Protein AF-A0A0C2JN95-F1 (afdb_monomer)

Organism: Thelohanellus kitauei (NCBI:txid669202)

Solvent-accessible surfa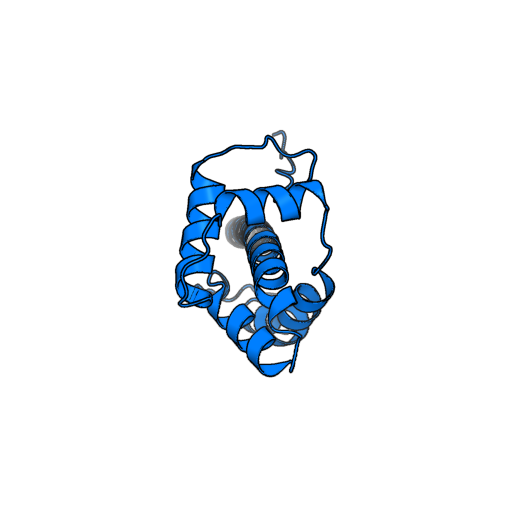ce area (backbone atoms only — not comparable to full-atom values): 8254 Å² total; per-residue (Å²): 133,89,80,71,80,72,63,64,84,44,83,83,34,79,79,78,54,66,67,57,58,52,48,56,52,49,54,48,45,64,73,64,72,56,91,64,95,53,53,67,59,49,54,52,47,41,46,75,65,61,66,84,37,57,67,62,41,52,51,46,36,66,76,58,48,43,69,61,37,37,40,79,90,73,74,39,76,45,96,51,76,77,71,78,50,60,61,72,55,51,55,52,51,68,71,63,76,60,63,77,85,52,46,66,57,37,50,55,37,37,49,38,52,46,56,50,52,48,53,54,47,54,54,51,48,56,50,55,59,53,51,63,64,71,79,109

Nearest PDB structures (foldseek):
  8vwi-assembly1_K  TM=1.973E-01  e=4.927E+00  Autographa californica multiple nucleopolyhedrovirus

Sequence (136 aa):
MYIGHIPFCSSSDELYLDNKIGHIESSLKQELNCYVKDLKGLILGYWKNQIDCTSHFEEWFSSVASPRIFDMNRCHLNDYELFFDVEPFADYLRNKSLPKESLPNMLISGECNLLKAMEDYWRARDFDQSNIFFDR

Foldseek 3Di:
DDPDPQQFLALPHPDDPVVLLVVLLVLLCVLVVDDDPCSVVVLVVCSVVVPDLVVLLVVCCVPPVVVQQADPVVRDGDPDPVLLHLVSSSVSVVVPPDDPVCSSSNSSNNNRVSVVVVVVSVVVVVVVVVVVVVVD

Secondary structure (DSSP, 8-state):
-------SS-TTS-S--HHHHHHHHHHHHHHH-S--TTHHHHHHHHHHHT---HHHHHHHIIIIIHHHHEETTTTEE---GGGG-SHHHHHHHHHTT--TTTHHHHHHHHHHHHHHHHHHHHHHHHHHHHHHTT--

Radius of gyration: 16.56 Å; Cα contacts (8 Å, |Δi|>4): 88; chains: 1; bounding box: 40×33×48 Å

Mean predicted aligned error: 8.92 Å

Structure (mmCIF, N/CA/C/O backbone):
data_AF-A0A0C2JN95-F1
#
_entry.id   AF-A0A0C2JN95-F1
#
loop_
_atom_site.group_PDB
_atom_site.id
_atom_site.type_symbol
_atom_site.label_atom_id
_atom_site.label_alt_id
_atom_site.label_comp_id
_atom_site.label_asym_id
_atom_site.label_entity_id
_atom_site.label_seq_id
_atom_site.pdbx_PDB_ins_code
_atom_site.Cartn_x
_atom_site.Cartn_y
_atom_site.Cartn_z
_atom_site.occupancy
_atom_site.B_iso_or_equiv
_atom_site.auth_seq_id
_atom_site.auth_comp_id
_atom_site.auth_asym_id
_atom_site.auth_atom_id
_atom_site.pdbx_PDB_model_num
ATOM 1 N N . MET A 1 1 ? 22.547 16.732 -5.645 1.00 34.06 1 MET A N 1
ATOM 2 C CA . MET A 1 1 ? 21.077 16.646 -5.556 1.00 34.06 1 MET A CA 1
ATOM 3 C C . MET A 1 1 ? 20.778 15.788 -4.340 1.00 34.06 1 MET A C 1
ATOM 5 O O . MET A 1 1 ? 21.164 14.629 -4.337 1.00 34.06 1 MET A O 1
ATOM 9 N N . TYR A 1 2 ? 20.287 16.386 -3.254 1.00 28.86 2 TYR A N 1
ATOM 10 C CA . TYR A 1 2 ? 19.982 15.649 -2.024 1.00 28.86 2 TYR A CA 1
ATOM 11 C C . TYR A 1 2 ? 18.704 14.850 -2.272 1.00 28.86 2 TYR A C 1
ATOM 13 O O . TYR A 1 2 ? 17.625 15.427 -2.374 1.00 28.86 2 TYR A O 1
ATOM 21 N N . ILE A 1 3 ? 18.847 13.539 -2.439 1.00 34.72 3 ILE A N 1
ATOM 22 C CA . ILE A 1 3 ? 17.717 12.622 -2.546 1.00 34.72 3 ILE A CA 1
ATOM 23 C C . ILE A 1 3 ? 17.321 12.330 -1.107 1.00 34.72 3 ILE A C 1
ATOM 25 O O . ILE A 1 3 ? 17.911 11.475 -0.449 1.00 34.72 3 ILE A O 1
ATOM 29 N N . GLY A 1 4 ? 16.409 13.141 -0.576 1.00 33.84 4 GLY A N 1
ATOM 30 C CA . GLY A 1 4 ? 15.804 12.842 0.709 1.00 33.84 4 GLY A CA 1
ATOM 31 C C . GLY A 1 4 ? 15.150 11.475 0.592 1.00 33.84 4 GLY A C 1
ATOM 32 O O . GLY A 1 4 ? 14.215 11.307 -0.187 1.00 33.84 4 GLY A O 1
ATOM 33 N N . HIS A 1 5 ? 15.648 10.495 1.347 1.00 41.03 5 HIS A N 1
ATOM 34 C CA . HIS A 1 5 ? 14.783 9.427 1.819 1.00 41.03 5 HIS A CA 1
ATOM 35 C C . HIS A 1 5 ? 13.615 10.144 2.482 1.00 41.03 5 HIS A C 1
ATOM 37 O O . HIS A 1 5 ? 13.783 10.692 3.565 1.00 41.03 5 HIS A O 1
ATOM 43 N N . ILE A 1 6 ? 12.481 10.236 1.794 1.00 43.94 6 ILE A N 1
ATOM 44 C CA . ILE A 1 6 ? 11.223 10.544 2.446 1.00 43.94 6 ILE A CA 1
ATOM 45 C C . ILE A 1 6 ? 10.929 9.237 3.163 1.00 43.94 6 ILE A C 1
ATOM 47 O O . ILE A 1 6 ? 10.631 8.241 2.499 1.00 43.94 6 ILE A O 1
ATOM 51 N N . PRO A 1 7 ? 11.137 9.151 4.482 1.00 49.94 7 PRO A N 1
ATOM 52 C CA . PRO A 1 7 ? 10.662 7.981 5.166 1.00 49.94 7 PRO A CA 1
ATOM 53 C C . PRO A 1 7 ? 9.127 8.091 5.053 1.00 49.94 7 PRO A C 1
ATOM 55 O O . PRO A 1 7 ? 8.545 9.178 5.094 1.00 49.94 7 PRO A O 1
ATOM 58 N N . PHE A 1 8 ? 8.490 7.005 4.635 1.00 55.59 8 PHE A N 1
ATOM 59 C CA . PHE A 1 8 ? 7.041 6.937 4.504 1.00 55.59 8 PHE A CA 1
ATOM 60 C C . PHE A 1 8 ? 6.553 6.030 5.619 1.00 55.59 8 PHE A C 1
ATOM 62 O O . PHE A 1 8 ? 7.009 4.894 5.744 1.00 55.59 8 PHE A O 1
ATOM 69 N N . CYS A 1 9 ? 5.639 6.552 6.429 1.00 62.09 9 CYS A N 1
ATOM 70 C CA . CYS A 1 9 ? 5.083 5.880 7.592 1.00 62.09 9 CYS A CA 1
ATOM 71 C C . CYS A 1 9 ? 6.123 5.463 8.642 1.00 62.09 9 CYS A C 1
ATOM 73 O O . CYS A 1 9 ? 5.986 4.413 9.271 1.00 62.09 9 CYS A O 1
ATOM 75 N N . SER A 1 10 ? 7.144 6.293 8.864 1.00 59.78 10 SER A N 1
ATOM 76 C CA . SER A 1 10 ? 8.044 6.162 10.009 1.00 59.78 10 SER A CA 1
ATOM 77 C C . SER A 1 10 ? 7.647 7.113 11.140 1.00 59.78 10 SER A C 1
ATOM 79 O O . SER A 1 10 ? 7.080 8.181 10.916 1.00 59.78 10 SER A O 1
ATOM 81 N N . SER A 1 11 ? 8.010 6.772 12.378 1.00 53.31 11 SER A N 1
ATOM 82 C CA . SER A 1 11 ? 7.839 7.674 13.530 1.00 53.31 11 SER A CA 1
ATOM 83 C C . SER A 1 11 ? 8.708 8.938 13.459 1.00 53.31 11 SER A C 1
ATOM 85 O O . SER A 1 11 ? 8.545 9.828 14.289 1.00 53.31 11 SER A O 1
ATOM 87 N N . SER A 1 12 ? 9.665 8.983 12.527 1.00 56.03 12 SER A N 1
ATOM 88 C CA . SER A 1 12 ? 10.545 10.127 12.259 1.00 56.03 12 SER A CA 1
ATOM 89 C C . SER A 1 12 ? 10.098 10.981 11.074 1.00 56.03 12 SER A C 1
ATOM 91 O O . SER A 1 12 ? 10.742 11.990 10.793 1.00 56.03 12 SER A O 1
ATOM 93 N N . ASP A 1 13 ? 9.026 10.597 10.379 1.00 57.53 13 ASP A N 1
ATOM 94 C CA . ASP A 1 13 ? 8.470 11.430 9.317 1.00 57.53 13 ASP A CA 1
ATOM 95 C C . ASP A 1 13 ? 7.938 12.712 9.937 1.00 57.53 13 ASP A C 1
ATOM 97 O O . ASP A 1 13 ? 7.442 12.703 11.070 1.00 57.53 13 ASP A O 1
ATOM 101 N N . GLU A 1 14 ? 7.983 13.811 9.182 1.00 55.91 14 GLU A N 1
ATOM 102 C CA . GLU A 1 14 ? 7.098 14.928 9.478 1.00 55.91 14 GLU A CA 1
ATOM 103 C C . GLU A 1 14 ? 5.669 14.384 9.418 1.00 55.91 14 GLU A C 1
ATOM 105 O O . GLU A 1 14 ? 5.070 14.209 8.352 1.00 55.91 14 GLU A O 1
ATOM 110 N N . LEU A 1 15 ? 5.149 14.049 10.602 1.00 49.97 15 LEU A N 1
ATOM 111 C CA . LEU A 1 15 ? 3.733 13.902 10.854 1.00 49.97 15 LEU A CA 1
ATOM 112 C C . LEU A 1 15 ? 3.083 15.076 10.116 1.00 49.97 15 LEU A C 1
ATOM 114 O O . LEU A 1 15 ? 3.486 16.216 10.331 1.00 49.97 15 LEU A O 1
ATOM 118 N N . TYR A 1 16 ? 2.089 14.811 9.275 1.00 54.97 16 TYR A N 1
ATOM 119 C CA . TYR A 1 16 ? 1.264 15.847 8.643 1.00 54.97 16 TYR A CA 1
ATOM 120 C C . TYR A 1 16 ? 1.814 16.492 7.367 1.00 54.97 16 TYR A C 1
ATOM 122 O O . TYR A 1 16 ? 1.946 17.708 7.256 1.00 54.97 16 TYR A O 1
ATOM 130 N N . LEU A 1 17 ? 1.884 15.698 6.303 1.00 57.94 17 LEU A N 1
ATOM 131 C CA . LEU A 1 17 ? 1.261 16.183 5.076 1.00 57.94 17 LEU A CA 1
ATOM 132 C C . LEU A 1 17 ? -0.192 15.678 5.084 1.00 57.94 17 LEU A C 1
ATOM 134 O O . LEU A 1 17 ? -0.435 14.485 4.909 1.00 57.94 17 LEU A O 1
ATOM 138 N N . ASP A 1 18 ? -1.155 16.568 5.360 1.00 61.84 18 ASP A N 1
ATOM 139 C CA . ASP A 1 18 ? -2.596 16.249 5.467 1.00 61.84 18 ASP A CA 1
ATOM 140 C C . ASP A 1 18 ? -3.126 15.464 4.253 1.00 61.84 18 ASP A C 1
ATOM 142 O O . ASP A 1 18 ? -4.036 14.643 4.378 1.00 61.84 18 ASP A O 1
ATOM 146 N N . ASN A 1 19 ? -2.514 15.658 3.082 1.00 68.06 19 ASN A N 1
ATOM 147 C CA . ASN A 1 19 ? -2.844 14.916 1.869 1.00 68.06 19 ASN A CA 1
ATOM 148 C C . ASN A 1 19 ? -2.567 13.400 1.983 1.00 68.06 19 ASN A C 1
ATOM 150 O O . ASN A 1 19 ? -3.335 12.614 1.435 1.00 68.06 19 ASN 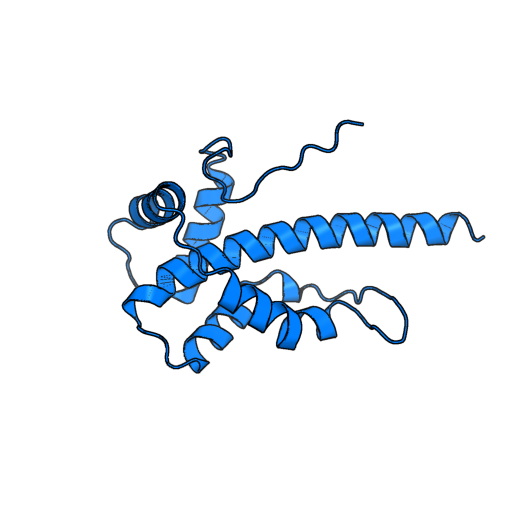A O 1
ATOM 154 N N . LYS A 1 20 ? -1.532 12.970 2.719 1.00 68.69 20 LYS A N 1
ATOM 155 C CA . LYS A 1 20 ? -1.166 11.554 2.884 1.00 68.69 20 LYS A CA 1
ATOM 156 C C . LYS A 1 20 ? -2.145 10.835 3.802 1.00 68.69 20 LYS A C 1
ATOM 158 O O . LYS A 1 20 ? -2.598 9.744 3.476 1.00 68.69 20 LYS A O 1
ATOM 163 N N . ILE A 1 21 ? -2.515 11.472 4.917 1.00 72.88 21 ILE A N 1
ATOM 164 C CA . ILE A 1 21 ? -3.567 10.951 5.803 1.00 72.88 21 ILE A CA 1
ATOM 165 C C . ILE A 1 21 ? -4.878 10.856 5.022 1.00 72.88 21 ILE A C 1
ATOM 167 O O . ILE A 1 21 ? -5.529 9.821 5.070 1.00 72.88 21 ILE A O 1
ATOM 171 N N . GLY A 1 22 ? -5.228 11.889 4.250 1.00 75.88 22 GLY A N 1
ATOM 172 C CA . GLY A 1 22 ? -6.431 11.879 3.419 1.00 75.88 22 GLY A CA 1
ATOM 173 C C . GLY A 1 22 ? -6.467 10.734 2.402 1.00 75.88 22 GLY A C 1
ATOM 174 O O . GLY A 1 22 ? -7.523 10.132 2.214 1.00 75.88 22 GLY A O 1
ATOM 175 N N . HIS A 1 23 ? -5.328 10.399 1.787 1.00 76.25 23 HIS A N 1
ATOM 176 C CA . HIS A 1 23 ? -5.228 9.267 0.862 1.00 76.25 23 HIS A CA 1
ATOM 177 C C . HIS A 1 23 ? -5.471 7.932 1.574 1.00 76.25 23 HIS A C 1
ATOM 179 O O . HIS A 1 23 ? -6.420 7.236 1.228 1.00 76.25 23 HIS A O 1
ATOM 185 N N . ILE A 1 24 ? -4.719 7.649 2.646 1.00 77.00 24 ILE A N 1
ATOM 186 C CA . ILE A 1 24 ? -4.873 6.421 3.446 1.00 77.00 24 ILE A CA 1
ATOM 187 C C . ILE A 1 24 ? -6.306 6.306 3.991 1.00 77.00 24 ILE A C 1
ATOM 189 O O . ILE A 1 24 ? -6.909 5.236 3.962 1.00 77.00 24 ILE A O 1
ATOM 193 N N . GLU A 1 25 ? -6.893 7.410 4.462 1.00 80.50 25 GLU A N 1
ATOM 194 C CA . GLU A 1 25 ? -8.284 7.436 4.915 1.00 80.50 25 GLU A CA 1
ATOM 195 C C . GLU A 1 25 ? -9.274 7.081 3.800 1.00 80.50 25 GLU A C 1
ATOM 197 O O . GLU A 1 25 ? -10.256 6.383 4.062 1.00 80.50 25 GLU A O 1
ATOM 202 N N . SER A 1 26 ? -9.057 7.580 2.580 1.00 81.44 26 SER A N 1
ATOM 203 C CA . SER A 1 26 ? -9.905 7.279 1.425 1.00 81.44 26 SER A CA 1
ATOM 204 C C . SER A 1 26 ? -9.817 5.801 1.056 1.00 81.44 26 SER A C 1
ATOM 206 O O . SER A 1 26 ? -10.857 5.147 0.960 1.00 81.44 26 SER A O 1
ATOM 208 N N . SER A 1 27 ? -8.598 5.273 0.940 1.00 80.81 27 SER A N 1
ATOM 209 C CA . SER A 1 27 ? -8.326 3.865 0.642 1.00 80.81 27 SER A CA 1
ATOM 210 C C . SER A 1 27 ? -8.971 2.952 1.691 1.00 80.81 27 SER A C 1
ATOM 212 O O . SER A 1 27 ? -9.741 2.052 1.366 1.00 80.81 27 SER A O 1
ATOM 214 N N . LEU A 1 28 ? -8.792 3.245 2.983 1.00 82.88 28 LEU A N 1
ATOM 215 C CA . LEU A 1 28 ? -9.397 2.456 4.063 1.00 82.88 28 LEU A CA 1
ATOM 216 C C . LEU A 1 28 ? -10.926 2.510 4.074 1.00 82.88 28 LEU A C 1
ATOM 218 O O . LEU A 1 28 ? -11.563 1.500 4.367 1.00 82.88 28 LEU A O 1
ATOM 222 N N . LYS A 1 29 ? -11.536 3.664 3.779 1.00 83.94 29 LYS A N 1
ATOM 223 C CA . LYS A 1 29 ? -13.003 3.778 3.695 1.00 83.94 29 LYS A CA 1
ATOM 224 C C . LYS A 1 29 ? -13.567 2.919 2.569 1.00 83.94 29 LYS A C 1
ATOM 226 O O . LYS A 1 29 ? -14.616 2.306 2.764 1.00 83.94 29 LYS A O 1
ATOM 231 N N . GLN A 1 30 ? -12.883 2.881 1.428 1.00 84.56 30 GLN A N 1
ATOM 232 C CA . GLN A 1 30 ? -13.258 2.039 0.295 1.00 84.56 30 GLN A CA 1
ATOM 233 C C . GLN A 1 30 ? -13.123 0.556 0.662 1.00 84.56 30 GLN A C 1
ATOM 235 O O . GLN A 1 30 ? -14.093 -0.192 0.544 1.00 84.56 30 GLN A O 1
ATOM 240 N N . GLU A 1 31 ? -11.985 0.152 1.229 1.00 85.62 31 GLU A N 1
ATOM 241 C CA . GLU A 1 31 ? -11.693 -1.264 1.477 1.00 85.62 31 GLU A CA 1
ATOM 242 C C . GLU A 1 31 ? -12.434 -1.876 2.667 1.00 85.62 31 GLU A C 1
ATOM 244 O O . GLU A 1 31 ? -12.824 -3.048 2.642 1.00 85.62 31 GLU A O 1
ATOM 249 N N . LEU A 1 32 ? -12.624 -1.118 3.745 1.00 80.94 32 LEU A N 1
ATOM 250 C CA . LEU A 1 32 ? -13.311 -1.634 4.927 1.00 80.94 32 LEU A CA 1
ATOM 251 C C . LEU A 1 32 ? -14.829 -1.676 4.735 1.00 80.94 32 LEU A C 1
ATOM 253 O O . LEU A 1 32 ? -15.503 -2.399 5.473 1.00 80.94 32 LEU A O 1
ATOM 257 N N . ASN A 1 33 ? -15.363 -0.908 3.774 1.00 81.31 33 ASN A N 1
ATOM 258 C CA . ASN A 1 33 ? -16.794 -0.760 3.499 1.00 81.31 33 ASN A CA 1
ATOM 259 C C . ASN A 1 33 ? -17.629 -0.573 4.788 1.00 81.31 33 ASN A C 1
ATOM 261 O O . ASN A 1 33 ? -18.730 -1.105 4.943 1.00 81.31 33 ASN A O 1
ATOM 265 N N . CYS A 1 34 ? -17.059 0.124 5.776 1.00 75.94 34 CYS A N 1
ATOM 266 C CA . CYS A 1 34 ? -17.648 0.305 7.095 1.00 75.94 34 CYS A CA 1
ATOM 267 C C . CYS A 1 34 ? -17.256 1.656 7.701 1.00 75.94 34 CYS A C 1
ATOM 269 O O . CYS A 1 34 ? -16.293 2.306 7.290 1.00 75.94 34 CYS A O 1
ATOM 271 N N . TYR A 1 35 ? -18.031 2.096 8.693 1.00 77.69 35 TYR A N 1
ATOM 272 C CA . TYR A 1 35 ? -17.753 3.335 9.407 1.00 77.69 35 TYR A CA 1
ATOM 273 C C . TYR A 1 35 ? -16.744 3.097 10.536 1.00 77.69 35 TYR A C 1
ATOM 275 O O . TYR A 1 35 ? -17.043 2.414 11.517 1.00 77.69 35 TYR A O 1
ATOM 283 N N . VAL A 1 36 ? -15.569 3.718 10.426 1.00 76.94 36 VAL A N 1
ATOM 284 C CA . VAL A 1 36 ? -14.571 3.771 11.501 1.00 76.94 36 VAL A CA 1
ATOM 285 C C . VAL A 1 36 ? -14.751 5.081 12.270 1.00 76.94 36 VAL A C 1
ATOM 287 O O . VAL A 1 36 ? -14.500 6.161 11.738 1.00 76.94 36 VAL A O 1
ATOM 290 N N . LYS A 1 37 ? -15.195 4.981 13.532 1.00 77.44 37 LYS A N 1
ATOM 291 C CA . LYS A 1 37 ? -15.568 6.122 14.395 1.00 77.44 37 LYS A CA 1
ATOM 292 C C . LYS A 1 37 ? -14.458 7.164 14.568 1.00 77.44 37 LYS A C 1
ATOM 294 O O . LYS A 1 37 ? -14.757 8.348 14.681 1.00 77.44 37 LYS A O 1
ATOM 299 N N . ASP A 1 38 ? -13.205 6.721 14.586 1.00 84.56 38 ASP A N 1
ATOM 300 C CA . ASP A 1 38 ? -12.022 7.578 14.674 1.00 84.56 38 ASP A CA 1
ATOM 301 C C . ASP A 1 38 ? -10.902 7.024 13.781 1.00 84.56 38 ASP A C 1
ATOM 303 O O . ASP A 1 38 ? -9.916 6.453 14.247 1.00 84.56 38 ASP A O 1
ATOM 307 N N . LEU A 1 39 ? -11.103 7.118 12.462 1.00 82.62 39 LEU A N 1
ATOM 308 C CA . LEU A 1 39 ? -10.144 6.608 11.476 1.00 82.62 39 LEU A CA 1
ATOM 309 C C . LEU A 1 39 ? -8.789 7.318 11.577 1.00 82.62 39 LEU A C 1
ATOM 311 O O . LEU A 1 39 ? -7.747 6.670 11.530 1.00 82.62 39 LEU A O 1
ATOM 315 N N . LYS A 1 40 ? -8.805 8.638 11.788 1.00 83.50 40 LYS A N 1
ATOM 316 C CA . LYS A 1 40 ? -7.590 9.432 11.973 1.00 83.50 40 LYS A CA 1
ATOM 317 C C . LYS A 1 40 ? -6.826 8.990 13.221 1.00 83.50 40 LYS A C 1
ATOM 319 O O . LYS A 1 40 ? -5.619 8.779 13.148 1.00 83.50 40 LYS A O 1
ATOM 324 N N . GLY A 1 41 ? -7.513 8.802 14.349 1.00 83.06 41 GLY A N 1
ATOM 325 C CA . GLY A 1 41 ? -6.913 8.282 15.576 1.00 83.06 41 GLY A CA 1
ATOM 326 C C . GLY A 1 41 ? -6.354 6.869 15.417 1.00 83.06 41 GLY A C 1
ATOM 327 O O . GLY A 1 41 ? -5.284 6.585 15.952 1.00 83.06 41 GLY A O 1
ATOM 328 N N . LEU A 1 42 ? -7.009 6.007 14.630 1.00 82.88 42 LEU A N 1
ATOM 329 C CA . LEU A 1 42 ? -6.499 4.675 14.293 1.00 82.88 42 LEU A CA 1
ATOM 330 C C . LEU A 1 42 ? -5.181 4.753 13.505 1.00 82.88 42 LEU A C 1
ATOM 332 O O . LEU A 1 42 ? -4.208 4.108 13.891 1.00 82.88 42 LEU A O 1
ATOM 336 N N . ILE A 1 43 ? -5.126 5.576 12.452 1.00 79.81 43 ILE A N 1
ATOM 337 C CA . ILE A 1 43 ? -3.919 5.781 11.631 1.00 79.81 43 ILE A CA 1
ATOM 338 C C . ILE A 1 43 ? -2.775 6.349 12.485 1.00 79.81 43 ILE A C 1
ATOM 340 O O . ILE A 1 43 ? -1.662 5.823 12.479 1.00 79.81 43 ILE A O 1
ATOM 344 N N . LEU A 1 44 ? -3.054 7.383 13.286 1.00 80.44 44 LEU A N 1
ATOM 345 C CA . LEU A 1 44 ? -2.065 7.976 14.191 1.00 80.44 44 LEU A CA 1
ATOM 346 C C . LEU A 1 44 ? -1.597 6.981 15.264 1.00 80.44 44 LEU A C 1
ATOM 348 O O . LEU A 1 44 ? -0.419 6.957 15.623 1.00 80.44 44 LEU A O 1
ATOM 352 N N . GLY A 1 45 ? -2.506 6.146 15.768 1.00 81.00 45 GLY A N 1
ATOM 353 C CA . GLY A 1 45 ? -2.204 5.075 16.710 1.00 81.00 45 GLY A CA 1
ATOM 354 C C . GLY A 1 45 ? -1.282 4.017 16.107 1.00 81.00 45 GLY A C 1
ATOM 355 O O . GLY A 1 45 ? -0.320 3.618 16.762 1.00 81.00 45 GLY A O 1
ATOM 356 N N . TYR A 1 46 ? -1.522 3.612 14.857 1.00 78.25 46 TYR A N 1
ATOM 357 C CA . TYR A 1 46 ? -0.641 2.706 14.119 1.00 78.25 46 TYR A CA 1
ATOM 358 C C . TYR A 1 46 ? 0.782 3.272 14.026 1.00 78.25 46 TYR A C 1
ATOM 360 O O . TYR A 1 46 ? 1.732 2.595 14.415 1.00 78.25 46 TYR A O 1
ATOM 368 N N . TRP A 1 47 ? 0.942 4.530 13.602 1.00 75.69 47 TRP A N 1
ATOM 369 C CA . TRP A 1 47 ? 2.269 5.147 13.467 1.00 75.69 47 TRP A CA 1
ATOM 370 C C . TRP A 1 47 ? 2.994 5.313 14.798 1.00 75.69 47 TRP A C 1
ATOM 372 O O . TRP A 1 47 ? 4.199 5.083 14.879 1.00 75.69 47 TRP A O 1
ATOM 382 N N . LYS A 1 48 ? 2.265 5.669 15.860 1.00 73.56 48 LYS A N 1
ATOM 383 C CA . LYS A 1 48 ? 2.839 5.783 17.204 1.00 73.56 48 LYS A CA 1
ATOM 384 C C . LYS A 1 48 ? 3.318 4.434 17.743 1.00 73.56 48 LYS A C 1
ATOM 386 O O . LYS A 1 48 ? 4.322 4.390 18.447 1.00 73.56 48 LYS A O 1
ATOM 391 N N . ASN A 1 49 ? 2.592 3.362 17.435 1.00 70.44 49 ASN A N 1
ATOM 392 C CA . ASN A 1 49 ? 2.846 2.030 17.981 1.00 70.44 49 ASN A CA 1
ATOM 393 C C . ASN A 1 49 ? 3.683 1.132 17.058 1.00 70.44 49 ASN A C 1
ATOM 395 O O . ASN A 1 49 ? 4.001 0.021 17.467 1.00 70.44 49 ASN A O 1
ATOM 399 N N . GLN A 1 50 ? 4.022 1.596 15.847 1.00 66.81 50 GLN A N 1
ATOM 400 C CA . GLN A 1 50 ? 4.783 0.859 14.831 1.00 66.81 50 GLN A CA 1
ATOM 401 C C . GLN A 1 50 ? 4.331 -0.599 14.692 1.00 66.81 50 GLN A C 1
ATOM 403 O O . GLN A 1 50 ? 5.122 -1.530 14.833 1.00 66.81 50 GLN A O 1
ATOM 408 N N . ILE A 1 51 ? 3.034 -0.809 14.463 1.00 67.44 51 ILE A N 1
ATOM 409 C CA . ILE A 1 51 ? 2.518 -2.165 14.269 1.00 67.44 51 ILE A CA 1
ATOM 410 C C . ILE A 1 51 ? 3.108 -2.702 12.963 1.00 67.44 51 ILE A C 1
ATOM 412 O O . ILE A 1 51 ? 2.664 -2.342 11.879 1.00 67.44 51 ILE A O 1
ATOM 416 N N . ASP A 1 52 ? 4.127 -3.548 13.063 1.00 68.69 52 ASP A N 1
ATOM 417 C CA . ASP A 1 52 ? 4.789 -4.108 11.894 1.00 68.69 52 ASP A CA 1
ATOM 418 C C . ASP A 1 52 ? 3.912 -5.196 11.262 1.00 68.69 52 ASP A C 1
ATOM 420 O O . ASP A 1 52 ? 3.740 -6.288 11.804 1.00 68.69 52 ASP A O 1
ATOM 424 N N . CYS A 1 53 ? 3.311 -4.872 10.119 1.00 71.00 53 CYS A N 1
ATOM 425 C CA . CYS A 1 53 ? 2.596 -5.817 9.261 1.00 71.00 53 CYS A CA 1
ATOM 426 C C . CYS A 1 53 ? 3.301 -5.984 7.903 1.00 71.00 53 CYS A C 1
ATOM 428 O O . CYS A 1 53 ? 2.694 -6.472 6.946 1.00 71.00 53 CYS A O 1
ATOM 430 N N . THR A 1 54 ? 4.582 -5.604 7.824 1.00 80.06 54 THR A N 1
ATOM 431 C CA . THR A 1 54 ? 5.379 -5.571 6.589 1.00 80.06 54 THR A CA 1
ATOM 432 C C . THR A 1 54 ? 5.521 -6.954 5.968 1.00 80.06 54 THR A C 1
ATOM 434 O O . THR A 1 54 ? 5.467 -7.085 4.751 1.00 80.06 54 THR A O 1
ATOM 437 N N . SER A 1 55 ? 5.588 -8.009 6.783 1.00 85.44 55 SER A N 1
ATOM 438 C CA . SER A 1 55 ? 5.740 -9.390 6.305 1.00 85.44 55 SER A CA 1
ATOM 439 C C . SER A 1 55 ? 4.634 -9.833 5.341 1.00 85.44 55 SER A C 1
ATOM 441 O O . SER A 1 55 ? 4.910 -10.498 4.344 1.00 85.44 55 SER A O 1
ATOM 443 N N . HIS A 1 56 ? 3.380 -9.437 5.583 1.00 86.12 56 HIS A N 1
ATOM 444 C CA . HIS A 1 56 ? 2.278 -9.762 4.675 1.00 86.12 56 HIS A CA 1
ATOM 445 C C . HIS A 1 56 ? 2.365 -8.992 3.363 1.00 86.12 56 HIS A C 1
ATOM 447 O O . HIS A 1 56 ? 2.029 -9.546 2.314 1.00 86.12 56 HIS A O 1
ATOM 453 N N . PHE A 1 57 ? 2.816 -7.739 3.422 1.00 87.94 57 PHE A N 1
ATOM 454 C CA . PHE A 1 57 ? 3.057 -6.946 2.228 1.00 87.94 57 PHE A CA 1
ATOM 455 C C . PHE A 1 57 ? 4.209 -7.526 1.408 1.00 87.94 57 PHE A C 1
ATOM 457 O O . PHE A 1 57 ? 4.043 -7.720 0.214 1.00 87.94 57 PHE A O 1
ATOM 464 N N . GLU A 1 58 ? 5.345 -7.859 2.023 1.00 88.75 58 GLU A N 1
ATOM 465 C CA . GLU A 1 58 ? 6.498 -8.452 1.332 1.00 88.75 58 GLU A CA 1
ATOM 466 C C . GLU A 1 58 ? 6.141 -9.782 0.663 1.00 88.75 58 GLU A C 1
ATOM 468 O O . GLU A 1 58 ? 6.527 -10.039 -0.482 1.00 88.75 58 GLU A O 1
ATOM 473 N N . GLU A 1 59 ? 5.357 -10.617 1.346 1.00 90.81 59 GLU A N 1
ATOM 474 C CA . GLU A 1 59 ? 4.864 -11.871 0.785 1.00 90.81 59 GLU A CA 1
ATOM 475 C C . GLU A 1 59 ? 3.964 -11.619 -0.433 1.00 90.81 59 GLU A C 1
ATOM 477 O O . GLU A 1 59 ? 4.179 -12.208 -1.493 1.00 90.81 59 GLU A O 1
ATOM 482 N N . TRP A 1 60 ? 2.985 -10.718 -0.323 1.00 90.88 60 TRP A N 1
ATOM 483 C CA . TRP A 1 60 ? 2.121 -10.350 -1.448 1.00 90.88 60 TRP A CA 1
ATOM 484 C C . TRP A 1 60 ? 2.912 -9.725 -2.600 1.00 90.88 60 TRP A C 1
ATOM 486 O O . TRP A 1 60 ? 2.729 -10.091 -3.761 1.00 90.88 60 TRP A O 1
ATOM 496 N N . PHE A 1 61 ? 3.821 -8.808 -2.288 1.00 88.50 61 PHE A N 1
ATOM 497 C CA . PHE A 1 61 ? 4.595 -8.081 -3.276 1.00 88.50 61 PHE A CA 1
ATOM 498 C C . PHE A 1 61 ? 5.484 -9.037 -4.066 1.00 88.50 61 PHE A C 1
ATOM 500 O O . PHE A 1 61 ? 5.467 -9.020 -5.291 1.00 88.50 61 PHE A O 1
ATOM 507 N N . SER A 1 62 ? 6.208 -9.928 -3.389 1.00 88.44 62 SER A N 1
ATOM 508 C CA . SER A 1 62 ? 7.076 -10.908 -4.049 1.00 88.44 62 SER A CA 1
ATOM 509 C C . SER A 1 62 ? 6.304 -11.946 -4.869 1.00 88.44 62 SER A C 1
ATOM 511 O O . SER A 1 62 ? 6.735 -12.295 -5.967 1.00 88.44 62 SER A O 1
ATOM 513 N N . SER A 1 63 ? 5.165 -12.432 -4.367 1.00 87.56 63 SER A N 1
ATOM 514 C CA . SER A 1 63 ? 4.422 -13.532 -4.998 1.00 87.56 63 SER A CA 1
ATOM 515 C C . SER A 1 63 ? 3.400 -13.091 -6.048 1.00 87.56 63 SER A C 1
ATOM 517 O O . SER A 1 63 ? 3.095 -13.863 -6.957 1.00 87.56 63 SER A O 1
ATOM 519 N N . VAL A 1 64 ? 2.869 -11.869 -5.943 1.00 86.69 64 VAL A N 1
ATOM 520 C CA . VAL A 1 64 ? 1.760 -11.384 -6.779 1.00 86.69 64 VAL A CA 1
ATOM 521 C C . VAL A 1 64 ? 2.140 -10.138 -7.570 1.00 86.69 64 VAL A C 1
ATOM 523 O O . VAL A 1 64 ? 1.952 -10.124 -8.787 1.00 86.69 64 VAL A O 1
ATOM 526 N N . ALA A 1 65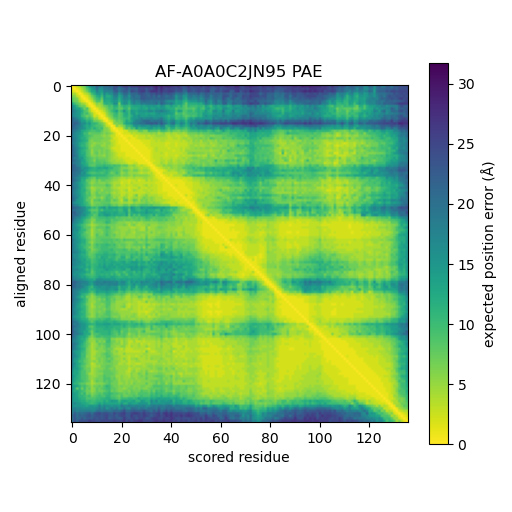 ? 2.636 -9.090 -6.907 1.00 85.75 65 ALA A N 1
ATOM 527 C CA . ALA A 1 65 ? 2.807 -7.780 -7.539 1.00 85.75 65 ALA A CA 1
ATOM 528 C C . ALA A 1 65 ? 4.070 -7.704 -8.413 1.00 85.75 65 ALA A C 1
ATOM 530 O O . ALA A 1 65 ? 3.993 -7.366 -9.592 1.00 85.75 65 ALA A O 1
ATOM 531 N N . SER A 1 66 ? 5.225 -8.078 -7.863 1.00 85.25 66 SER A N 1
ATOM 532 C CA . SER A 1 66 ? 6.539 -7.989 -8.507 1.00 85.25 66 SER A CA 1
ATOM 533 C C . SER A 1 66 ? 6.598 -8.700 -9.868 1.00 85.25 66 SER A C 1
ATOM 535 O O . SER A 1 66 ? 7.003 -8.053 -10.832 1.00 85.25 66 SER A O 1
ATOM 537 N N . PRO A 1 67 ? 6.085 -9.938 -10.043 1.00 85.06 67 PRO A N 1
ATOM 538 C CA . PRO A 1 67 ? 6.072 -10.595 -11.356 1.00 85.06 67 PRO A CA 1
ATOM 539 C C . PRO A 1 67 ? 5.231 -9.882 -12.427 1.00 85.06 67 PRO A C 1
ATOM 541 O O . PRO A 1 67 ? 5.389 -10.155 -13.614 1.00 85.06 67 PRO A O 1
ATOM 544 N N . ARG A 1 68 ? 4.302 -9.004 -12.026 1.00 82.81 68 ARG A N 1
ATOM 545 C CA . ARG A 1 68 ? 3.492 -8.194 -12.951 1.00 82.81 68 ARG A CA 1
ATOM 546 C C . ARG A 1 68 ? 4.207 -6.904 -13.336 1.00 82.81 68 ARG A C 1
ATOM 548 O O . ARG A 1 68 ? 4.071 -6.456 -14.469 1.00 82.81 68 ARG A O 1
ATOM 555 N N . ILE A 1 69 ? 4.974 -6.339 -12.408 1.00 81.81 69 ILE A N 1
ATOM 556 C CA . ILE A 1 69 ? 5.693 -5.069 -12.572 1.00 81.81 69 ILE A CA 1
ATOM 557 C C . ILE A 1 69 ? 7.032 -5.278 -13.278 1.00 81.81 69 ILE A C 1
ATOM 559 O O . ILE A 1 69 ? 7.460 -4.418 -14.038 1.00 81.81 69 ILE A O 1
ATOM 563 N N . PHE A 1 70 ? 7.700 -6.405 -13.044 1.00 82.06 70 PHE A N 1
ATOM 564 C CA . PHE A 1 70 ? 9.043 -6.653 -13.548 1.00 82.06 70 PHE A CA 1
ATOM 565 C C . PHE A 1 70 ? 9.116 -7.975 -14.311 1.00 82.06 70 PHE A C 1
ATOM 567 O O . PHE A 1 70 ? 8.916 -9.056 -13.751 1.00 82.06 70 PHE A O 1
ATOM 574 N N . ASP A 1 71 ? 9.452 -7.893 -15.598 1.00 81.69 71 ASP A N 1
ATOM 575 C CA . ASP A 1 71 ? 9.817 -9.068 -16.382 1.00 81.69 71 ASP A CA 1
ATOM 576 C C . ASP A 1 71 ? 11.280 -9.423 -16.097 1.00 81.69 71 ASP A C 1
ATOM 578 O O . ASP A 1 71 ? 12.211 -8.884 -16.701 1.00 81.69 71 ASP A O 1
ATOM 582 N N . MET A 1 72 ? 11.475 -10.377 -15.183 1.00 78.56 72 MET A N 1
ATOM 583 C CA . MET A 1 72 ? 12.799 -10.883 -14.803 1.00 78.56 72 MET A CA 1
ATOM 584 C C . MET A 1 72 ? 13.593 -11.463 -15.984 1.00 78.56 72 MET A C 1
ATOM 586 O O . MET A 1 72 ? 14.818 -11.490 -15.924 1.00 78.56 72 MET A O 1
ATOM 590 N N . ASN A 1 73 ? 1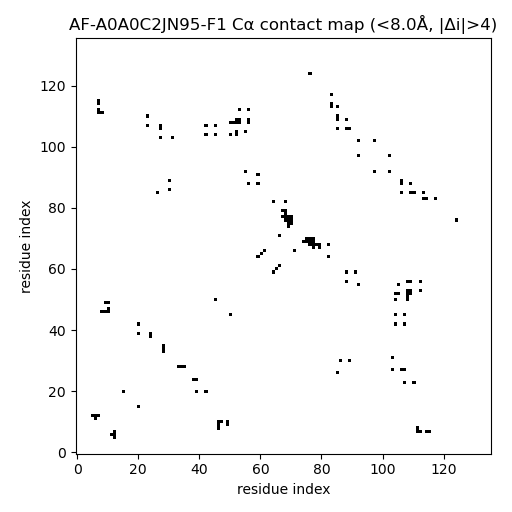2.937 -11.938 -17.049 1.00 82.25 73 ASN A N 1
ATOM 591 C CA . ASN A 1 73 ? 13.637 -12.509 -18.204 1.00 82.25 73 ASN A CA 1
ATOM 592 C C . ASN A 1 73 ? 14.175 -11.425 -19.136 1.00 82.25 73 ASN A C 1
ATOM 594 O O . ASN A 1 73 ? 15.170 -11.640 -19.826 1.00 82.25 73 ASN A O 1
ATOM 598 N N . ARG A 1 74 ? 13.490 -10.280 -19.189 1.00 81.69 74 ARG A N 1
ATOM 599 C CA . ARG A 1 74 ? 13.855 -9.141 -20.039 1.00 81.69 74 ARG A CA 1
ATOM 600 C C . ARG A 1 74 ? 14.577 -8.037 -19.278 1.00 81.69 74 ARG A C 1
ATOM 602 O O . ARG A 1 74 ? 15.027 -7.090 -19.911 1.00 81.69 74 ARG A O 1
ATOM 609 N N . CYS A 1 75 ? 14.690 -8.166 -17.955 1.00 80.31 75 CYS A N 1
ATOM 610 C CA . CYS A 1 75 ? 15.192 -7.130 -17.056 1.00 80.31 75 CYS A CA 1
ATOM 611 C C . CYS A 1 75 ? 14.518 -5.775 -17.315 1.00 80.31 75 CYS A C 1
ATOM 613 O O . CYS A 1 75 ? 15.191 -4.751 -17.386 1.00 80.31 75 CYS A O 1
ATOM 615 N N . HIS A 1 76 ? 13.197 -5.785 -17.498 1.00 79.44 76 HIS A N 1
ATOM 616 C CA . HIS A 1 76 ? 12.441 -4.608 -17.908 1.00 79.44 76 HIS A CA 1
ATOM 617 C C . HIS A 1 76 ? 11.235 -4.384 -17.001 1.00 79.44 76 HIS A C 1
ATOM 619 O O . HIS A 1 76 ? 10.593 -5.337 -16.547 1.00 79.44 76 HIS A O 1
ATOM 625 N N . LEU A 1 77 ? 10.936 -3.111 -1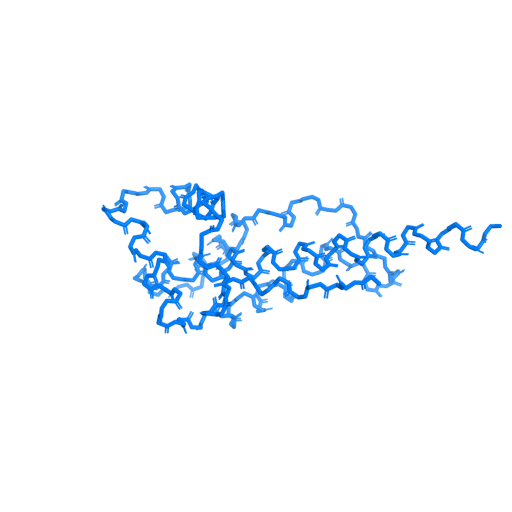6.746 1.00 78.00 77 LEU A N 1
ATOM 626 C CA . LEU A 1 77 ? 9.727 -2.703 -16.045 1.00 78.00 77 LEU A CA 1
ATOM 627 C C . LEU A 1 77 ? 8.554 -2.744 -17.024 1.00 78.00 77 LEU A C 1
ATOM 629 O O . LEU A 1 77 ? 8.612 -2.166 -18.103 1.00 78.00 77 LEU A O 1
ATOM 633 N N . ASN A 1 78 ? 7.485 -3.433 -16.648 1.00 77.50 78 ASN A N 1
ATOM 634 C CA . ASN A 1 78 ? 6.236 -3.398 -17.388 1.00 77.50 78 ASN A CA 1
ATOM 635 C C . ASN A 1 78 ? 5.482 -2.114 -17.037 1.00 77.50 78 ASN A C 1
ATOM 637 O O . ASN A 1 78 ? 5.392 -1.748 -15.865 1.00 77.50 78 ASN A O 1
ATOM 641 N N . ASP A 1 79 ? 4.852 -1.495 -18.034 1.00 69.62 79 ASP A N 1
ATOM 642 C CA . ASP A 1 79 ? 3.918 -0.383 -17.841 1.00 69.62 79 ASP A CA 1
ATOM 643 C C . ASP A 1 79 ? 2.606 -0.900 -17.221 1.00 69.62 79 ASP A C 1
ATOM 645 O O . ASP A 1 79 ? 1.585 -1.050 -17.893 1.00 69.62 79 ASP A O 1
ATOM 649 N N . TYR A 1 80 ? 2.639 -1.262 -15.938 1.00 66.38 80 TYR A N 1
ATOM 650 C CA . TYR A 1 80 ? 1.486 -1.802 -15.221 1.00 66.38 80 TYR A CA 1
ATOM 651 C C . TYR A 1 80 ? 1.004 -0.832 -14.140 1.00 66.38 80 TYR A C 1
ATOM 653 O O . TYR A 1 80 ? 1.467 -0.851 -13.002 1.00 66.38 80 TYR A O 1
ATOM 661 N N . GLU A 1 81 ? 0.034 0.009 -14.504 1.00 61.34 81 GLU A N 1
ATOM 662 C CA . GLU A 1 81 ? -0.525 1.060 -13.638 1.00 61.34 81 GLU A CA 1
ATOM 663 C C . GLU A 1 81 ? -1.317 0.511 -12.435 1.00 61.34 81 GLU A C 1
ATOM 665 O O . GLU A 1 81 ? -1.396 1.159 -11.398 1.00 61.34 81 GLU A O 1
ATOM 670 N N . LEU A 1 82 ? -1.846 -0.714 -12.520 1.00 62.47 82 LEU A N 1
ATOM 671 C CA . LEU A 1 82 ? -2.684 -1.324 -11.471 1.00 62.47 82 LEU A CA 1
ATOM 672 C C . LEU A 1 82 ? -1.891 -1.844 -10.256 1.00 62.47 82 LEU A C 1
ATOM 674 O O . LEU A 1 82 ? -2.467 -2.420 -9.337 1.00 62.47 82 LEU A O 1
ATOM 678 N N . PHE A 1 83 ? -0.563 -1.703 -10.242 1.00 69.56 83 PHE A N 1
ATOM 679 C CA . PHE A 1 83 ? 0.228 -1.938 -9.027 1.00 69.56 83 PHE A CA 1
ATOM 680 C C . PHE A 1 83 ? -0.015 -0.845 -7.970 1.00 69.56 83 PHE A C 1
ATOM 682 O O . PHE A 1 83 ? 0.244 -1.069 -6.793 1.00 69.56 83 PHE A O 1
ATOM 689 N N . PHE A 1 84 ? -0.538 0.314 -8.367 1.00 71.88 84 PHE A N 1
ATOM 690 C CA . PHE A 1 84 ? -0.701 1.476 -7.495 1.00 71.88 84 PHE A CA 1
ATOM 691 C C . PHE A 1 84 ? -1.970 1.466 -6.640 1.00 71.88 84 PHE A C 1
ATOM 693 O O . PHE A 1 84 ? -2.182 2.400 -5.870 1.00 71.88 84 PHE A O 1
ATOM 700 N N . ASP A 1 85 ? -2.780 0.415 -6.742 1.00 81.50 85 ASP A N 1
ATOM 701 C CA . ASP A 1 85 ? -4.005 0.279 -5.967 1.00 81.50 85 ASP A CA 1
ATOM 702 C C . ASP A 1 85 ? -3.787 -0.642 -4.761 1.00 81.50 85 ASP A C 1
ATOM 704 O O . ASP A 1 85 ? -3.127 -1.681 -4.852 1.00 81.50 85 ASP A O 1
ATOM 708 N N . VAL A 1 86 ? -4.382 -0.290 -3.619 1.00 85.81 86 VAL A N 1
ATOM 709 C CA . VAL A 1 86 ? -4.363 -1.128 -2.407 1.00 85.81 86 VAL A CA 1
ATOM 710 C C . VAL A 1 86 ? -5.321 -2.318 -2.498 1.00 85.81 86 VAL A C 1
ATOM 712 O O . VAL A 1 86 ? -5.148 -3.309 -1.788 1.00 85.81 86 VAL A O 1
ATOM 715 N N . GLU A 1 87 ? -6.328 -2.243 -3.372 1.00 88.00 87 GLU A N 1
ATOM 716 C CA . GLU A 1 87 ? -7.395 -3.241 -3.525 1.00 88.00 87 GLU A CA 1
ATOM 717 C C . GLU A 1 87 ? -6.850 -4.671 -3.735 1.00 88.00 87 GLU A C 1
ATOM 719 O O . GLU A 1 87 ? -7.245 -5.576 -2.991 1.00 88.00 87 GLU A O 1
ATOM 724 N N . PRO A 1 88 ? -5.864 -4.925 -4.624 1.00 88.06 88 PRO A N 1
ATOM 725 C CA . PRO A 1 88 ? -5.313 -6.267 -4.803 1.00 88.06 88 PRO A CA 1
ATOM 726 C C . PRO A 1 88 ? -4.593 -6.802 -3.556 1.00 88.06 88 PRO A C 1
ATOM 728 O O . PRO A 1 88 ? -4.518 -8.019 -3.356 1.00 88.06 88 PRO A O 1
ATOM 731 N N . PHE A 1 89 ? -4.047 -5.919 -2.714 1.00 88.75 89 PHE A N 1
ATOM 732 C CA . PHE A 1 89 ? -3.480 -6.303 -1.424 1.00 88.75 89 PHE A CA 1
ATOM 733 C C . PHE A 1 89 ? -4.580 -6.577 -0.389 1.00 88.75 89 PHE A C 1
ATOM 735 O O . PHE A 1 89 ? -4.502 -7.560 0.353 1.00 88.75 89 PHE A O 1
ATOM 742 N N . ALA A 1 90 ? -5.644 -5.774 -0.366 1.00 88.88 90 ALA A N 1
ATOM 743 C CA . ALA A 1 90 ? -6.801 -6.005 0.492 1.00 88.88 90 ALA A CA 1
ATOM 744 C C . ALA A 1 90 ? -7.463 -7.363 0.205 1.00 88.88 90 ALA A C 1
ATOM 746 O O . ALA A 1 90 ? -7.738 -8.130 1.133 1.00 88.88 90 ALA A O 1
ATOM 747 N N . ASP A 1 91 ? -7.638 -7.712 -1.069 1.00 89.75 91 ASP A N 1
ATOM 748 C CA . ASP A 1 91 ? -8.142 -9.020 -1.496 1.00 89.75 91 ASP A CA 1
ATOM 749 C C . ASP A 1 91 ? -7.232 -10.170 -1.068 1.00 89.75 91 ASP A C 1
ATOM 751 O O . ASP A 1 91 ? -7.703 -11.206 -0.587 1.00 89.75 91 ASP A O 1
ATOM 755 N N . TYR A 1 92 ? -5.916 -9.984 -1.173 1.00 90.44 92 TYR A N 1
ATOM 756 C CA . TYR A 1 92 ? -4.945 -10.945 -0.663 1.00 90.44 92 TYR A CA 1
ATOM 757 C C . TYR A 1 92 ? -5.109 -11.185 0.847 1.00 90.44 92 TYR A C 1
ATOM 759 O O . TYR A 1 92 ? -5.166 -12.338 1.287 1.00 90.44 92 TYR A O 1
ATOM 767 N N . LEU A 1 93 ? -5.258 -10.123 1.645 1.00 89.19 93 LEU A N 1
ATOM 768 C CA . LEU A 1 93 ? -5.465 -10.233 3.092 1.00 89.19 93 LEU A CA 1
ATOM 769 C C . LEU A 1 93 ? -6.791 -10.924 3.441 1.00 89.19 93 LEU A C 1
ATOM 771 O O . LEU A 1 93 ? -6.820 -11.765 4.344 1.00 89.19 93 LEU A O 1
ATOM 775 N N . ARG A 1 94 ? -7.878 -10.626 2.714 1.00 88.00 94 ARG A N 1
ATOM 776 C CA . ARG A 1 94 ? -9.190 -11.282 2.896 1.00 88.00 94 ARG A CA 1
ATOM 777 C C . ARG A 1 94 ? -9.096 -12.800 2.694 1.00 88.00 94 ARG A C 1
ATOM 779 O O . ARG A 1 94 ? -9.752 -13.552 3.413 1.00 88.00 94 ARG A O 1
ATOM 786 N N . ASN A 1 95 ? -8.228 -13.256 1.790 1.00 89.38 95 ASN A N 1
ATOM 787 C CA . ASN A 1 95 ? -8.017 -14.677 1.501 1.00 89.38 95 ASN A CA 1
ATOM 788 C C . ASN A 1 95 ? -7.110 -15.402 2.515 1.00 89.38 95 ASN A C 1
ATOM 790 O O . ASN A 1 95 ? -7.130 -16.631 2.591 1.00 89.38 95 ASN A O 1
ATOM 794 N N . LYS A 1 96 ? -6.342 -14.677 3.337 1.00 86.12 96 LYS A N 1
ATOM 795 C CA . LYS A 1 96 ? -5.375 -15.245 4.298 1.00 86.12 96 LYS A CA 1
ATOM 796 C C . LYS A 1 96 ? -5.984 -15.725 5.625 1.00 86.12 96 LYS A C 1
ATOM 798 O O . LYS A 1 96 ? -5.242 -16.137 6.510 1.00 86.12 96 LYS A O 1
ATOM 803 N N . SER A 1 97 ? -7.316 -15.724 5.771 1.00 82.88 97 SER A N 1
ATOM 804 C CA . SER A 1 97 ? -8.024 -16.119 7.011 1.00 82.88 97 SER A CA 1
ATOM 805 C C . SER A 1 97 ? -7.501 -15.405 8.271 1.00 82.88 97 SER A C 1
ATOM 807 O O . SER A 1 97 ? -7.413 -15.993 9.348 1.00 82.88 97 SER A O 1
ATOM 809 N N . LEU A 1 98 ? -7.124 -14.132 8.129 1.00 82.38 98 LEU A N 1
ATOM 810 C CA . LEU A 1 98 ? -6.538 -13.328 9.202 1.00 82.38 98 LEU A CA 1
ATOM 811 C C . LEU A 1 98 ? -7.614 -12.851 10.195 1.00 82.38 98 LEU A C 1
ATOM 813 O O . LEU A 1 98 ? -8.788 -12.725 9.824 1.00 82.38 98 LEU A O 1
ATOM 817 N N . PRO A 1 99 ? -7.244 -12.545 11.453 1.00 82.81 99 PRO A N 1
ATOM 818 C CA . PRO A 1 99 ? -8.163 -11.923 12.398 1.00 82.81 99 PRO A CA 1
ATOM 819 C C . PRO A 1 99 ? -8.743 -10.626 11.821 1.00 82.81 99 PRO A C 1
ATOM 821 O O . PRO A 1 99 ? -8.014 -9.743 11.376 1.00 82.81 99 PRO A O 1
ATOM 824 N N . LYS A 1 100 ? -10.070 -10.468 11.858 1.00 75.88 100 LYS A N 1
ATOM 825 C CA . LYS A 1 100 ? -10.729 -9.257 11.325 1.00 75.88 100 LYS A CA 1
ATOM 826 C C . LYS A 1 100 ? -10.230 -7.973 11.993 1.00 75.88 100 LYS A C 1
ATOM 828 O O . LYS A 1 100 ? -10.187 -6.924 11.364 1.00 75.88 100 LYS A O 1
ATOM 833 N N . GLU A 1 101 ? -9.840 -8.076 13.258 1.00 76.19 101 GLU A N 1
ATOM 834 C CA . GLU A 1 101 ? -9.358 -6.970 14.086 1.00 76.19 101 GLU A CA 1
ATOM 835 C C . GLU A 1 101 ? -7.983 -6.451 13.641 1.00 76.19 101 GLU A C 1
ATOM 837 O O . GLU A 1 101 ? -7.668 -5.284 13.864 1.00 76.19 101 GLU A O 1
ATOM 842 N N . SER A 1 102 ? -7.171 -7.286 12.979 1.00 82.06 102 SER A N 1
ATOM 843 C CA . SER A 1 102 ? -5.857 -6.884 12.470 1.00 82.06 102 SER A CA 1
ATOM 844 C C . SER A 1 102 ? -5.911 -6.303 11.058 1.00 82.06 102 SER A C 1
ATOM 846 O O . SER A 1 102 ? -4.969 -5.622 10.655 1.00 82.06 102 SER A O 1
ATOM 848 N N . LEU A 1 103 ? -7.008 -6.523 10.323 1.00 84.12 103 LEU A N 1
ATOM 849 C CA . LEU A 1 103 ? -7.151 -6.097 8.930 1.00 84.12 103 LEU A CA 1
ATOM 850 C C . LEU A 1 103 ? -6.921 -4.585 8.727 1.00 84.12 103 LEU A C 1
ATOM 852 O O . LEU A 1 103 ? -6.153 -4.245 7.832 1.00 84.12 103 LEU A O 1
ATOM 856 N N . PRO A 1 104 ? -7.475 -3.664 9.545 1.00 85.00 104 PRO A N 1
ATOM 857 C CA . PRO A 1 104 ? -7.227 -2.233 9.359 1.00 85.00 104 PRO A CA 1
ATOM 858 C C . PRO A 1 104 ? -5.749 -1.848 9.504 1.00 85.00 104 PRO A C 1
ATOM 860 O O . PRO A 1 104 ? -5.236 -1.078 8.700 1.00 85.00 104 PRO A O 1
ATOM 863 N N . ASN A 1 105 ? -5.046 -2.417 10.489 1.00 83.31 105 ASN A N 1
ATOM 864 C CA . ASN A 1 105 ? -3.618 -2.151 10.694 1.00 83.31 105 ASN A CA 1
ATOM 865 C C . ASN A 1 105 ? -2.774 -2.708 9.543 1.00 83.31 105 ASN A C 1
ATOM 867 O O . ASN A 1 105 ? -1.831 -2.059 9.098 1.00 83.31 105 ASN A O 1
ATOM 871 N N . MET A 1 106 ? -3.139 -3.884 9.032 1.00 85.44 106 MET A N 1
ATOM 872 C CA . MET A 1 106 ? -2.476 -4.485 7.877 1.00 85.44 106 MET A CA 1
ATOM 873 C C . MET A 1 106 ? -2.700 -3.660 6.609 1.00 85.44 106 MET A C 1
ATOM 875 O O . MET A 1 106 ? -1.751 -3.462 5.864 1.00 85.44 106 MET A O 1
ATOM 879 N N . LEU A 1 107 ? -3.906 -3.126 6.389 1.00 87.56 107 LEU A N 1
ATOM 880 C CA . LEU A 1 107 ? -4.192 -2.232 5.262 1.00 87.56 107 LEU A CA 1
ATOM 881 C C . LEU A 1 107 ? -3.421 -0.912 5.364 1.00 87.56 107 LEU A C 1
ATOM 883 O O . LEU A 1 107 ? -2.831 -0.493 4.374 1.00 87.56 107 LEU A O 1
ATOM 887 N N . ILE A 1 108 ? -3.356 -0.295 6.553 1.00 84.38 108 ILE A N 1
ATOM 888 C CA . ILE A 1 108 ? -2.522 0.900 6.784 1.00 84.38 108 ILE A CA 1
ATOM 889 C C . ILE A 1 108 ? -1.059 0.592 6.439 1.00 84.38 108 ILE A C 1
ATOM 891 O O . ILE A 1 108 ? -0.417 1.347 5.715 1.00 84.38 108 ILE A O 1
ATOM 895 N N . SER A 1 109 ? -0.537 -0.535 6.928 1.00 84.44 109 SER A N 1
ATOM 896 C CA . SER A 1 109 ? 0.833 -0.974 6.652 1.00 84.44 109 SER A CA 1
ATOM 897 C C . SER A 1 109 ? 1.085 -1.247 5.168 1.00 84.44 109 SER A C 1
ATOM 899 O O . SER A 1 109 ? 2.123 -0.859 4.630 1.00 84.44 109 SER A O 1
ATOM 901 N N . GLY A 1 110 ? 0.133 -1.895 4.497 1.00 87.06 110 GLY A N 1
ATOM 902 C CA . GLY A 1 110 ? 0.204 -2.193 3.074 1.00 87.06 110 GLY A CA 1
ATOM 903 C C . GLY A 1 110 ? 0.251 -0.934 2.229 1.00 87.06 110 GLY A C 1
ATOM 904 O O . GLY A 1 110 ? 1.149 -0.801 1.411 1.00 87.06 110 GLY A O 1
ATOM 905 N N . GLU A 1 111 ? -0.643 0.016 2.491 1.00 85.44 111 GLU A N 1
ATOM 906 C CA . GLU A 1 111 ? -0.694 1.302 1.790 1.00 85.44 111 GLU A CA 1
ATOM 907 C C . GLU A 1 111 ? 0.618 2.082 1.936 1.00 85.44 111 GLU A C 1
ATOM 909 O O . GLU A 1 111 ? 1.172 2.609 0.973 1.00 85.44 111 GLU A O 1
ATOM 914 N N . CYS A 1 112 ? 1.181 2.095 3.144 1.00 82.25 112 CYS A N 1
ATOM 915 C CA . CYS A 1 112 ? 2.480 2.703 3.405 1.00 82.25 112 CYS A CA 1
ATOM 916 C C . CYS A 1 112 ? 3.607 2.081 2.569 1.00 82.25 112 CYS A C 1
ATOM 918 O O . CYS A 1 112 ? 4.414 2.796 1.969 1.00 82.25 112 CYS A O 1
ATOM 920 N N . ASN A 1 113 ? 3.673 0.749 2.529 1.00 83.62 113 ASN A N 1
ATOM 921 C CA . ASN A 1 113 ? 4.684 0.042 1.751 1.00 83.62 113 ASN A CA 1
ATOM 922 C C . ASN A 1 113 ? 4.454 0.179 0.241 1.00 83.62 113 ASN A C 1
ATOM 924 O O . ASN A 1 113 ? 5.419 0.273 -0.517 1.00 83.62 113 ASN A O 1
ATOM 928 N N . LEU A 1 114 ? 3.195 0.256 -0.188 1.00 85.62 114 LEU A N 1
ATOM 929 C CA . LEU A 1 114 ? 2.811 0.492 -1.570 1.00 85.62 114 LEU A CA 1
ATOM 930 C C . LEU A 1 114 ? 3.330 1.852 -2.039 1.00 85.62 114 LEU A C 1
ATOM 932 O O . LEU A 1 114 ? 4.090 1.899 -2.998 1.00 85.62 114 LEU A O 1
ATOM 936 N N . LEU A 1 115 ? 3.047 2.931 -1.304 1.00 81.06 115 LEU A N 1
ATOM 937 C CA . LEU A 1 115 ? 3.545 4.279 -1.611 1.00 81.06 115 LEU A CA 1
ATOM 938 C C . LEU A 1 115 ? 5.075 4.334 -1.733 1.00 81.06 115 LEU A C 1
ATOM 940 O O . LEU A 1 115 ? 5.605 4.997 -2.626 1.00 81.06 115 LEU A O 1
ATOM 944 N N . LYS A 1 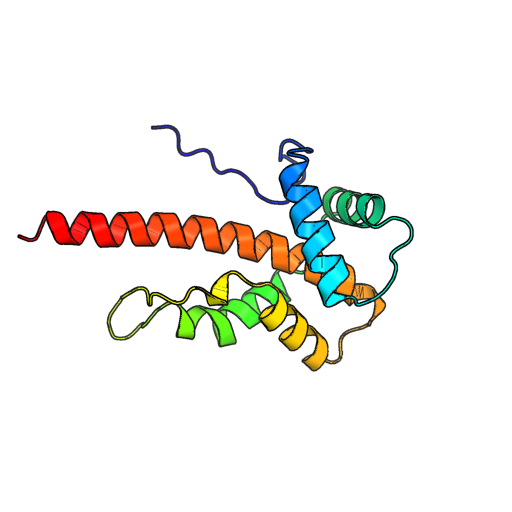116 ? 5.795 3.616 -0.865 1.00 81.19 116 LYS A N 1
ATOM 945 C CA . LYS A 1 116 ? 7.255 3.503 -0.955 1.00 81.19 116 LYS A CA 1
ATOM 946 C C . LYS A 1 116 ? 7.683 2.781 -2.234 1.00 81.19 116 LYS A C 1
ATOM 948 O O . LYS A 1 116 ? 8.533 3.277 -2.968 1.00 81.19 116 LYS A O 1
ATOM 953 N N . ALA A 1 117 ? 7.069 1.637 -2.520 1.00 82.44 117 ALA A N 1
ATOM 954 C CA . ALA A 1 117 ? 7.363 0.862 -3.717 1.00 82.44 117 ALA A CA 1
ATOM 955 C C . ALA A 1 117 ? 6.997 1.627 -5.008 1.00 82.44 117 ALA A C 1
ATOM 957 O O . ALA A 1 117 ? 7.689 1.483 -6.013 1.00 82.44 117 ALA A O 1
ATOM 958 N N . MET A 1 118 ? 5.978 2.494 -4.979 1.00 82.94 118 MET A N 1
ATOM 959 C CA . MET A 1 118 ? 5.669 3.429 -6.066 1.00 82.94 118 MET A CA 1
ATOM 960 C C . MET A 1 118 ? 6.821 4.387 -6.320 1.00 82.94 118 MET A C 1
ATOM 962 O O . MET A 1 118 ? 7.257 4.531 -7.458 1.00 82.94 118 MET A O 1
ATOM 966 N N . GLU A 1 119 ? 7.321 5.049 -5.278 1.00 81.56 119 GLU A N 1
ATOM 967 C CA . GLU A 1 119 ? 8.429 5.993 -5.420 1.00 81.56 119 GLU A CA 1
ATOM 968 C C . GLU A 1 119 ? 9.678 5.311 -5.998 1.00 81.56 119 GLU A C 1
ATOM 970 O O . GLU A 1 119 ? 10.301 5.839 -6.923 1.00 81.56 119 GLU A O 1
ATOM 975 N N . ASP A 1 120 ? 10.001 4.112 -5.509 1.00 82.12 120 ASP A N 1
ATOM 976 C CA . ASP A 1 120 ? 11.115 3.312 -6.020 1.00 82.12 120 ASP A CA 1
ATOM 977 C C . ASP A 1 120 ? 10.894 2.898 -7.487 1.00 82.12 120 ASP A C 1
ATOM 979 O O . ASP A 1 120 ? 11.825 2.991 -8.291 1.00 82.12 120 ASP A O 1
ATOM 983 N N . TYR A 1 121 ? 9.665 2.531 -7.871 1.00 83.25 121 TYR A N 1
ATOM 984 C CA . TYR A 1 121 ? 9.301 2.240 -9.261 1.00 83.25 121 TYR A CA 1
ATOM 985 C C . TYR A 1 121 ? 9.516 3.448 -10.179 1.00 83.25 121 TYR A C 1
ATOM 987 O O . TYR A 1 121 ? 10.187 3.322 -11.202 1.00 83.25 121 TYR A O 1
ATOM 995 N N . TRP A 1 122 ? 8.993 4.627 -9.823 1.00 81.38 122 TRP A N 1
ATOM 996 C CA . TRP A 1 122 ? 9.134 5.829 -10.655 1.00 81.38 122 TRP A CA 1
ATOM 997 C C . TRP A 1 122 ? 10.602 6.226 -10.820 1.00 81.38 122 TRP A C 1
ATOM 999 O O . TRP A 1 122 ? 11.033 6.516 -11.933 1.00 81.38 122 TRP A O 1
ATOM 1009 N N . ARG A 1 123 ? 11.400 6.140 -9.749 1.00 82.38 123 ARG A N 1
ATOM 1010 C CA . ARG A 1 123 ? 12.852 6.370 -9.814 1.00 82.38 123 ARG A CA 1
ATOM 1011 C C . ARG A 1 123 ? 13.550 5.381 -10.745 1.00 82.38 123 ARG A C 1
ATOM 1013 O O . ARG A 1 123 ? 14.379 5.791 -11.555 1.00 82.38 123 ARG A O 1
ATOM 1020 N N . ALA A 1 124 ? 13.231 4.092 -10.632 1.00 81.19 124 ALA A N 1
ATOM 1021 C CA . ALA A 1 124 ? 13.820 3.055 -11.472 1.00 81.19 124 ALA A CA 1
ATOM 1022 C C . ALA A 1 124 ? 13.422 3.223 -12.944 1.00 81.19 124 ALA A C 1
ATOM 1024 O O . ALA A 1 124 ? 14.266 3.095 -13.826 1.00 81.19 124 ALA A O 1
ATOM 1025 N N . ARG A 1 125 ? 12.162 3.571 -13.210 1.00 80.19 125 ARG A N 1
ATOM 1026 C CA . ARG A 1 125 ? 11.656 3.816 -14.560 1.00 80.19 125 ARG A CA 1
ATOM 1027 C C . ARG A 1 125 ? 12.299 5.041 -15.201 1.00 80.19 125 ARG A C 1
ATOM 1029 O O . ARG A 1 125 ? 12.698 4.972 -16.357 1.00 80.19 125 ARG A O 1
ATOM 1036 N N . ASP A 1 126 ? 12.427 6.143 -14.467 1.00 81.31 126 ASP A N 1
ATOM 1037 C CA . ASP A 1 126 ? 13.092 7.347 -14.973 1.00 81.31 126 ASP A CA 1
ATOM 1038 C C . ASP A 1 126 ? 14.569 7.059 -15.297 1.00 81.31 126 ASP A C 1
ATOM 1040 O O . ASP A 1 126 ? 15.096 7.541 -16.301 1.00 81.31 126 ASP A O 1
ATOM 1044 N N . PHE A 1 127 ? 15.226 6.209 -14.497 1.00 79.06 127 PHE A N 1
ATOM 1045 C CA . PHE A 1 127 ? 16.573 5.724 -14.787 1.00 79.06 127 PHE A CA 1
ATOM 1046 C C . PHE A 1 127 ? 16.615 4.846 -16.049 1.00 79.06 127 PHE A C 1
ATOM 1048 O O . PHE A 1 127 ? 17.434 5.104 -16.933 1.00 79.06 127 PHE A O 1
ATOM 1055 N N . ASP A 1 128 ? 15.722 3.861 -16.175 1.00 72.19 128 ASP A N 1
ATOM 1056 C CA . ASP A 1 128 ? 15.626 2.974 -17.345 1.00 72.19 128 ASP A CA 1
ATOM 1057 C C . ASP A 1 128 ? 15.395 3.773 -18.638 1.00 72.19 128 ASP A C 1
ATOM 1059 O O . ASP A 1 128 ? 16.146 3.652 -19.607 1.00 72.19 128 ASP A O 1
ATOM 1063 N N . GLN A 1 129 ? 14.444 4.709 -18.612 1.00 72.44 129 GLN A N 1
ATOM 1064 C CA . GLN A 1 129 ? 14.169 5.608 -19.732 1.00 72.44 129 GLN A CA 1
ATOM 1065 C C . GLN A 1 129 ? 15.363 6.504 -20.066 1.00 72.44 129 GLN A C 1
ATOM 1067 O O . GLN A 1 129 ? 15.624 6.741 -21.243 1.00 72.44 129 GLN A O 1
ATOM 1072 N N . SER A 1 130 ? 16.116 6.978 -19.067 1.00 70.31 130 SER A N 1
ATOM 1073 C CA . SER A 1 130 ? 17.303 7.805 -19.303 1.00 70.31 130 SER A CA 1
ATOM 1074 C C . SER A 1 130 ? 18.433 7.037 -19.998 1.00 70.31 130 SER A C 1
ATOM 1076 O O . SER A 1 130 ? 19.101 7.602 -20.861 1.00 70.31 130 SER A O 1
ATOM 1078 N N . ASN A 1 131 ? 18.603 5.743 -19.707 1.00 59.34 131 ASN A N 1
ATOM 1079 C CA . ASN A 1 131 ? 19.639 4.910 -20.326 1.00 59.34 131 ASN A CA 1
ATOM 1080 C C . ASN A 1 131 ? 19.337 4.571 -21.791 1.00 59.34 131 ASN A C 1
ATOM 1082 O O . ASN A 1 131 ? 20.262 4.483 -22.595 1.00 59.34 131 ASN A O 1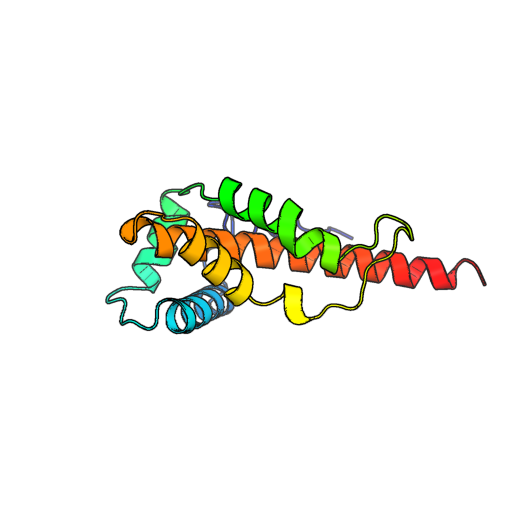
ATOM 1086 N N . ILE A 1 132 ? 18.059 4.497 -22.181 1.00 57.78 132 ILE A N 1
ATOM 1087 C CA . ILE A 1 132 ? 17.657 4.338 -23.591 1.00 57.78 132 ILE A CA 1
ATOM 1088 C C . ILE A 1 132 ? 18.159 5.509 -24.463 1.00 57.78 132 ILE A C 1
ATOM 1090 O O . ILE A 1 132 ? 18.374 5.336 -25.664 1.00 57.78 132 ILE A O 1
ATOM 1094 N N . PHE A 1 133 ? 18.378 6.697 -23.886 1.00 45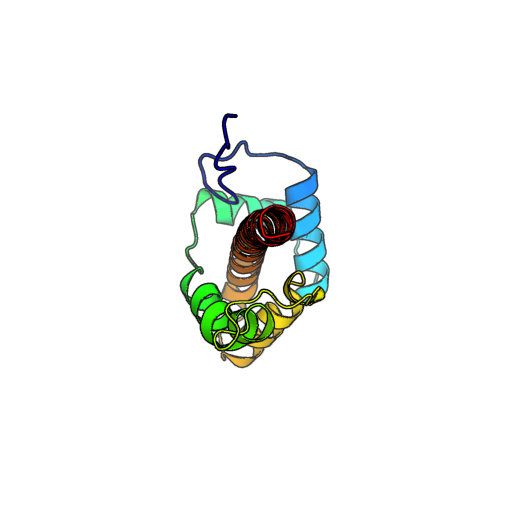.84 133 PHE A N 1
ATOM 1095 C CA . PHE A 1 133 ? 18.901 7.862 -24.611 1.00 45.84 133 PHE A CA 1
ATOM 1096 C C . PHE A 1 133 ? 20.429 7.889 -24.755 1.00 45.84 133 PHE A C 1
ATOM 1098 O O . PHE A 1 133 ? 20.918 8.625 -25.609 1.00 45.84 133 PHE A O 1
ATOM 1105 N N . PHE A 1 134 ? 21.181 7.115 -23.967 1.00 48.06 134 PHE A N 1
ATOM 1106 C CA . PHE A 1 134 ? 22.648 7.076 -24.051 1.00 48.06 134 PHE A CA 1
ATOM 1107 C C . PHE A 1 134 ? 23.183 5.981 -24.986 1.00 48.06 134 PHE A C 1
ATOM 1109 O O . PHE A 1 134 ? 24.332 6.071 -25.408 1.00 48.06 134 PHE A O 1
ATOM 1116 N N . ASP A 1 135 ? 22.352 5.002 -25.351 1.00 46.12 135 ASP A N 1
ATOM 1117 C CA . ASP A 1 135 ? 22.692 3.908 -26.278 1.00 46.12 135 ASP A CA 1
ATOM 1118 C C . ASP A 1 135 ? 22.264 4.170 -27.745 1.00 46.12 135 ASP A C 1
ATOM 1120 O O . ASP A 1 135 ? 22.220 3.242 -28.557 1.00 46.12 135 ASP A O 1
ATOM 1124 N N . ARG A 1 136 ? 21.942 5.421 -28.117 1.00 43.75 136 ARG A N 1
ATOM 1125 C CA . ARG A 1 136 ? 21.647 5.828 -29.508 1.00 43.75 136 ARG A CA 1
ATOM 1126 C C . ARG A 1 136 ? 22.714 6.725 -30.119 1.00 43.75 136 ARG A C 1
ATOM 1128 O O . ARG A 1 136 ? 23.104 7.715 -29.465 1.00 43.75 136 ARG A O 1
#

pLDDT: mean 75.33, std 13.79, range [28.86, 90.88]

=== Feature glossary ===
Annotated list of the representations used here:

Nearest PDB structures. The Foldseek neighbor list gives the closest experimentally determined structures in the PDB, ranked by structural alignment. TM-score near 1 means near-identical fold; near 0.3 means only rough topology match. This is how one finds what a novel AlphaFold prediction most resembles in the solved-structure universe.

Foldseek 3Di. Foldseek's 3Di representation compresses backbone geometry into a per-residue letter drawn from a learned twenty-state alphabet. It captures the tertiary interaction pattern around each residue — which residues are packed against it in space, regardless of where they are in sequence.

Radius of gyration, Cα contacts, bounding box. Radius of gyration (Rg) is the root-mean-square distance of Cα atoms from their centroid — a single number for overall size and compactness. A globular domain of N residues has Rg ≈ 2.2·N^0.38 Å; an extended or disordered chain has a much larger Rg. The Cα contact count is the number of residue pairs whose Cα atoms are within 8 Å and are more than four positions apart in sequence — a standard proxy for tertiary packing density. The bounding box is the smallest axis-aligned box enclosing all Cα atoms.

InterPro / GO / CATH / organism. The annotation block draws on four external resources. InterPro: which protein families and domains the sequence belongs to. GO: standardized terms for what the protein does, what process it participates in, and where in the cell it acts. CATH: which structural fold it has in the CATH hierarchy. Organism: the species of origin.

mmCIF coordinates. The mmCIF block holds the 3D Cartesian coordinates of each backbone atom (N, Cα, C, O) in ångströms. mmCIF is the PDB's canonical archive format — a tagged-loop text representation of the atomic model.

pLDDT. pLDDT is the predicted lDDT-Cα score: AlphaFold's confidence that the local environment of each residue (all inter-atomic distances within 15 Å) is correctly placed. It is a per-residue number between 0 and 100, with higher meaning more reliable.

Backbone torsions (φ/ψ). φ (phi) and ψ (psi) are the two rotatable backbone dihedrals per residue: φ is the C(i-1)–N–Cα–C torsion, ψ is the N–Cα–C–N(i+1) torsion, both in degrees on (−180°, 180°]. α-helical residues cluster near (−60°, −45°); β-strand residues near (−120°, +130°). A Ramachandran plot is simply a scatter of (φ, ψ) for every residue.

B-factor. For experimental (PDB) structures, the B-factor (temperature factor) quantifies the positional spread of each atom in the crystal — a combination of thermal vibration and static disorder — in units of Å². High B-factors mark flexible loops or poorly resolved regions; low B-factors mark the rigid, well-ordered core.

Secondary structure (3-state, P-SEA). SS3 is a coarse helix/strand/coil call (letters a/b/c) made by the P-SEA algorithm from inter-Cα distances and dihedrals. It is less detailed than DSSP but needs only Cα positions.

Predicted aligned error. Predicted aligned error is AlphaFold's pairwise confidence. Unlike pLDDT (per-residue), PAE is per-residue-pair and captures whether two parts of the structure are correctly placed relative to each other. Units are ångströms of expected positional error.

Solvent-accessible surface area. Solvent-accessible surface area (SASA) is the area in Å² traced out by the centre of a 1.4 Å probe sphere (a water molecule) rolled over the protein's van der Waals surface (Shrake–Rupley / Lee–Richards construction). Buried residues have near-zero SASA; fully exposed residues can exceed 200 Å². The total SASA scales roughly with the number of surface residues.

Secondary structure (8-state, DSSP). The SS8 string is DSSP's per-residue secondary-structure call. α-helix (H) means an i→i+4 H-bond ladder; β-strand (E) means the residue participates in a β-sheet; 3₁₀ (G) and π (I) are tighter and wider helices; T/S are turns/bends; '-' is loop.

Rendered structure images. Structure images are PyMOL renders from six orthogonal camera directions. Cartoon representation draws helices as coils and strands as arrows; sticks shows the backbone as bonds; surface shows the solvent-excluded envelope. Rainbow coloring maps sequence position to hue (blue→red, N→C); chain coloring assigns a distinct color per polypeptide.

Sequence. The amino-acid sequence is the protein's primary structure: the linear order of residues from the N-terminus to the C-terminus, written in one-letter code. Everything else here — the 3D coordinates, the s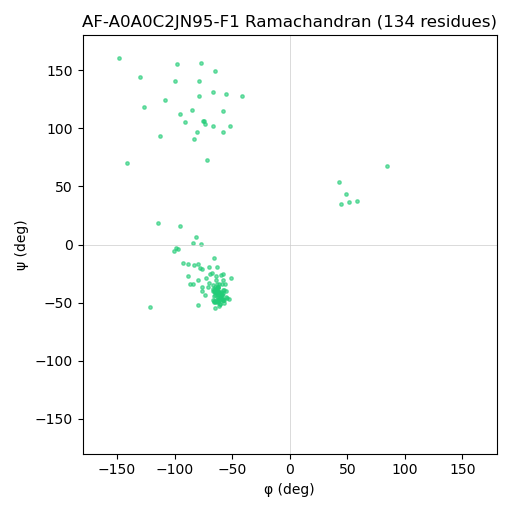econdary structure, the domain annotations — is ultimately a consequence of this string.

Contact-map, Ramachandran, and PAE plots. Three diagnostic plots accompany the record. The Cα contact map visualizes the tertiary structure as a 2D adjacency matrix (8 Å cutoff, sequence-local contacts suppressed). The Ramachandran plot shows the distribution of backbone (φ, ψ) torsions, with points in the α and β basins reflecting secondary structure content. The PAE plot shows AlphaFold's inter-residue confidence as a color matrix.